Protein AF-A0A3M1X7G3-F1 (afdb_monomer)

Foldseek 3Di:
DDPVVVVVVVVVVVVQCCVFPVVDDPVCLPVVCCVLDCVNCVVVVVVVLVCQVPVNDPVSVVLSVQLVVLLVVLLCCFPVNPQVVVVAADCVVPPDPGDDRDDDDDGGPPPPSSVSSLCSNLCSVLVVCVVCNVVSNVD

Secondary structure (DSSP, 8-state):
--HHHHHHHHHHHHHHHIIIIIT--HHHHHHHHHHH-GGGTHHHHHHHHHHHHHH--HHHHHHHHHHHHHHHHHHHIIIIIIHHHH-PBPHHHH--S----S----SB-SS-HHHHHHHHHHHHHHHH-GGGHHHHHT-

Solvent-accessible surface area (backbone atoms only — not comparable to full-atom values): 7765 Å² total; per-residue (Å²): 133,59,68,67,58,56,49,52,54,49,51,52,51,52,52,47,47,44,53,50,56,73,65,52,46,78,66,55,69,51,49,51,57,56,73,69,37,55,88,80,40,52,67,59,55,50,51,52,50,53,46,39,58,72,73,36,53,76,67,48,37,51,51,50,53,50,35,54,50,40,25,52,50,32,35,46,45,24,58,70,49,41,15,73,70,64,66,37,67,28,63,83,78,79,57,78,97,72,71,79,85,80,76,84,72,72,68,56,42,38,58,51,40,70,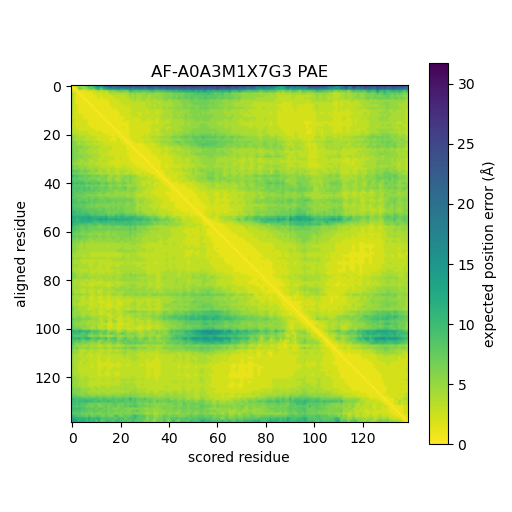59,40,25,32,47,35,38,12,54,45,46,17,68,76,38,64,95,48,22,69,66,26,64,72,76

Radius of gyration: 17.96 Å; Cα contacts (8 Å, |Δi|>4): 110; chains: 1; bounding box: 47×25×49 Å

Sequence (139 aa):
MNLLLALLLRLDRAGFFLVNVSLANPVFDVLMPWITNLNHWWFVLVAGWCYLFWRGDRQTRFFALTLLLSIGLANLLSSEVLKPLVHRFRPCKTLDGFRLLGHCGGRWGFPSSHAANAAAAGTVLARMFPRWRWAFALL

Structure (mmCIF, N/CA/C/O backbone):
data_AF-A0A3M1X7G3-F1
#
_entry.id   AF-A0A3M1X7G3-F1
#
loop_
_atom_site.group_PDB
_atom_site.id
_atom_site.type_symbol
_atom_site.label_atom_id
_atom_site.label_alt_id
_atom_site.label_comp_id
_atom_site.label_asym_id
_atom_site.label_entity_id
_atom_site.label_seq_id
_atom_site.pdbx_PDB_ins_code
_atom_site.Cartn_x
_atom_site.Cartn_y
_atom_site.Cartn_z
_atom_site.occupancy
_atom_site.B_iso_or_equiv
_atom_site.auth_seq_id
_atom_site.auth_comp_id
_atom_site.auth_asym_id
_atom_site.auth_atom_id
_atom_site.pdbx_PDB_model_num
ATOM 1 N N . MET A 1 1 ? 27.160 -3.024 -9.720 1.00 64.12 1 MET A N 1
ATOM 2 C CA . MET A 1 1 ? 25.767 -3.261 -9.272 1.00 64.12 1 MET A CA 1
ATOM 3 C C . MET A 1 1 ? 25.690 -4.672 -8.713 1.00 64.12 1 MET A C 1
ATOM 5 O O . MET A 1 1 ? 26.094 -5.589 -9.415 1.00 64.12 1 MET A O 1
ATOM 9 N N . ASN A 1 2 ? 25.259 -4.850 -7.461 1.00 92.00 2 ASN A N 1
ATOM 10 C CA . ASN A 1 2 ? 25.270 -6.165 -6.805 1.00 92.00 2 ASN A CA 1
ATOM 11 C C . ASN A 1 2 ? 24.293 -7.130 -7.497 1.00 92.00 2 ASN A C 1
ATOM 13 O O . ASN A 1 2 ? 23.181 -6.726 -7.841 1.00 92.00 2 ASN A O 1
ATOM 17 N N . LEU A 1 3 ? 24.687 -8.399 -7.662 1.00 94.88 3 LEU A N 1
ATOM 18 C CA . LEU A 1 3 ? 23.877 -9.438 -8.319 1.00 94.88 3 LEU A CA 1
ATOM 19 C C . LEU A 1 3 ? 22.466 -9.537 -7.712 1.00 94.88 3 LEU A C 1
ATOM 21 O O . LEU A 1 3 ? 21.480 -9.604 -8.442 1.00 94.88 3 LEU A O 1
ATOM 25 N N . LEU A 1 4 ? 22.371 -9.461 -6.381 1.00 95.25 4 LEU A N 1
ATOM 26 C CA . LEU A 1 4 ? 21.101 -9.467 -5.655 1.00 95.25 4 LEU A CA 1
ATOM 27 C C . LEU A 1 4 ? 20.174 -8.322 -6.091 1.00 95.25 4 LEU A C 1
ATOM 29 O O . LEU A 1 4 ? 18.997 -8.546 -6.350 1.00 95.25 4 LEU A O 1
ATOM 33 N N . LEU A 1 5 ? 20.700 -7.100 -6.211 1.00 92.62 5 LEU A N 1
ATOM 34 C CA . LEU A 1 5 ? 19.904 -5.938 -6.607 1.00 92.62 5 LEU A CA 1
ATOM 35 C C . LEU A 1 5 ? 19.392 -6.081 -8.046 1.00 92.62 5 LEU A C 1
ATOM 37 O O . LEU A 1 5 ? 18.231 -5.784 -8.321 1.00 92.62 5 LEU A O 1
ATOM 41 N N . ALA A 1 6 ? 20.234 -6.577 -8.955 1.00 94.19 6 ALA A N 1
ATOM 42 C CA . ALA A 1 6 ? 19.827 -6.851 -10.330 1.00 94.19 6 ALA A CA 1
ATOM 43 C C . ALA A 1 6 ? 18.710 -7.907 -10.394 1.00 94.19 6 ALA A C 1
ATOM 45 O O . ALA A 1 6 ? 17.741 -7.735 -11.136 1.00 94.19 6 ALA A O 1
ATOM 46 N N . LEU A 1 7 ? 18.812 -8.964 -9.581 1.00 96.50 7 LEU A N 1
ATOM 47 C CA . LEU A 1 7 ? 17.788 -10.001 -9.474 1.00 96.50 7 LEU A CA 1
ATOM 48 C C . LEU A 1 7 ? 16.463 -9.437 -8.942 1.00 96.50 7 LEU A C 1
ATOM 50 O O . LEU A 1 7 ? 15.425 -9.662 -9.560 1.00 96.50 7 LEU A O 1
ATOM 54 N N . LEU A 1 8 ? 16.493 -8.645 -7.866 1.00 94.56 8 LEU A N 1
ATOM 55 C CA . LEU A 1 8 ? 15.296 -8.010 -7.305 1.00 94.56 8 LEU A CA 1
ATOM 56 C C . LEU A 1 8 ? 14.607 -7.085 -8.313 1.00 94.56 8 LEU A C 1
ATOM 58 O O . LEU A 1 8 ? 13.392 -7.153 -8.477 1.00 94.56 8 LEU A O 1
ATOM 62 N N . LEU A 1 9 ? 15.369 -6.263 -9.040 1.00 93.38 9 LEU A N 1
ATOM 63 C CA . LEU A 1 9 ? 14.812 -5.384 -10.073 1.00 93.38 9 LEU A CA 1
ATOM 64 C C . LEU A 1 9 ? 14.215 -6.167 -11.247 1.00 93.38 9 LEU A C 1
ATOM 66 O O . LEU A 1 9 ? 13.219 -5.737 -11.827 1.00 93.38 9 LEU A O 1
ATOM 70 N N . ARG A 1 10 ? 14.807 -7.310 -11.609 1.00 95.50 10 ARG A N 1
ATOM 71 C CA . ARG A 1 10 ? 14.265 -8.180 -12.656 1.00 95.50 10 ARG A CA 1
ATOM 72 C C . ARG A 1 10 ? 12.960 -8.835 -12.211 1.00 95.50 10 ARG A C 1
ATOM 74 O O . ARG A 1 10 ? 12.017 -8.855 -12.996 1.00 95.50 10 ARG A O 1
ATOM 81 N N . LEU A 1 11 ? 12.897 -9.326 -10.973 1.00 96.56 11 LEU A N 1
ATOM 82 C CA . LEU A 1 11 ? 11.685 -9.912 -10.396 1.00 96.56 11 LEU A CA 1
ATOM 83 C C . LEU A 1 11 ? 10.564 -8.879 -10.261 1.00 96.56 11 LEU A C 1
ATOM 85 O O . LEU A 1 11 ? 9.436 -9.166 -10.643 1.00 96.56 11 LEU A O 1
ATOM 89 N N . ASP A 1 12 ? 10.877 -7.670 -9.795 1.00 94.50 12 ASP A N 1
ATOM 90 C CA . ASP A 1 12 ? 9.915 -6.569 -9.689 1.00 94.50 12 ASP A CA 1
ATOM 91 C C . ASP A 1 12 ? 9.309 -6.214 -11.059 1.00 94.50 12 ASP A C 1
ATOM 93 O O . ASP A 1 12 ? 8.086 -6.168 -11.196 1.00 94.50 12 ASP A O 1
ATOM 97 N N . ARG A 1 13 ? 10.134 -6.073 -12.109 1.00 94.81 13 ARG A N 1
ATOM 98 C CA . ARG A 1 13 ? 9.634 -5.823 -13.474 1.00 94.81 13 ARG A CA 1
ATOM 99 C C . ARG A 1 13 ? 8.828 -6.994 -14.025 1.00 94.81 13 ARG A C 1
ATOM 101 O O . ARG A 1 13 ? 7.782 -6.774 -14.627 1.00 94.81 13 ARG A O 1
ATOM 108 N N . ALA A 1 14 ? 9.303 -8.224 -13.836 1.00 96.19 14 ALA A N 1
ATOM 109 C CA . ALA A 1 14 ? 8.599 -9.415 -14.303 1.00 96.19 14 ALA A CA 1
ATOM 110 C C . ALA A 1 14 ? 7.222 -9.540 -13.636 1.00 96.19 14 ALA A C 1
ATOM 112 O O . ALA A 1 14 ? 6.228 -9.750 -14.325 1.00 96.19 14 ALA A O 1
ATOM 113 N N . GLY A 1 15 ? 7.150 -9.328 -12.318 1.00 96.62 15 GLY A N 1
ATOM 114 C CA . GLY A 1 15 ? 5.894 -9.296 -11.573 1.00 96.62 15 GLY A CA 1
ATOM 115 C C . GLY A 1 15 ? 4.972 -8.167 -12.033 1.00 96.62 15 GLY A C 1
ATOM 116 O O . GLY A 1 15 ? 3.778 -8.392 -12.219 1.00 96.62 15 GLY A O 1
ATOM 117 N N . PHE A 1 16 ? 5.520 -6.977 -12.296 1.00 95.38 16 PHE A N 1
ATOM 118 C CA . PHE A 1 16 ? 4.748 -5.856 -12.831 1.00 95.38 16 PHE A CA 1
ATOM 119 C C . PHE A 1 16 ? 4.086 -6.201 -14.171 1.00 95.38 16 PHE A C 1
ATOM 121 O O . PHE A 1 16 ? 2.874 -6.046 -14.291 1.00 95.38 16 PHE A O 1
ATOM 128 N N . PHE A 1 17 ? 4.834 -6.712 -15.154 1.00 96.38 17 PHE A N 1
ATOM 129 C CA . PHE A 1 17 ? 4.265 -7.082 -16.457 1.00 96.38 17 PHE A CA 1
ATOM 130 C C . PHE A 1 17 ? 3.324 -8.288 -16.376 1.00 96.38 17 PHE A C 1
ATOM 132 O O . PHE A 1 17 ? 2.311 -8.308 -17.073 1.00 96.38 17 PHE A O 1
ATOM 139 N N . LEU A 1 18 ? 3.598 -9.252 -15.492 1.00 96.81 18 LEU A N 1
ATOM 140 C CA . LEU A 1 18 ? 2.692 -10.372 -15.242 1.00 96.81 18 LEU A CA 1
ATOM 141 C C . LEU A 1 18 ? 1.310 -9.870 -14.801 1.00 96.81 18 LEU A C 1
ATOM 143 O O . LEU A 1 18 ? 0.301 -10.281 -15.362 1.00 96.81 18 LEU A O 1
ATOM 147 N N . VAL A 1 19 ? 1.256 -8.953 -13.833 1.00 95.00 19 VAL A N 1
ATOM 148 C CA . VAL A 1 19 ? -0.017 -8.419 -13.325 1.00 95.00 19 VAL A CA 1
ATOM 149 C C . VAL A 1 19 ? -0.651 -7.435 -14.309 1.00 95.00 19 VAL A C 1
ATOM 151 O O . VAL A 1 19 ? -1.850 -7.497 -14.563 1.00 95.00 19 VAL A O 1
ATOM 154 N N . ASN A 1 20 ? 0.142 -6.519 -14.864 1.00 95.19 20 ASN A N 1
ATOM 155 C CA . ASN A 1 20 ? -0.357 -5.390 -15.644 1.00 95.19 20 ASN A CA 1
ATOM 156 C C . ASN A 1 20 ? -0.701 -5.737 -17.101 1.00 95.19 20 ASN A C 1
ATOM 158 O O . ASN A 1 20 ? -1.541 -5.064 -17.695 1.00 95.19 20 ASN A O 1
ATOM 162 N N . VAL A 1 21 ? -0.064 -6.760 -17.676 1.00 94.50 21 VAL A N 1
ATOM 163 C CA . VAL A 1 21 ? -0.304 -7.188 -19.060 1.00 94.50 21 VAL A CA 1
ATOM 164 C C . VAL A 1 21 ? -0.920 -8.581 -19.091 1.00 94.50 21 VAL A C 1
ATOM 166 O O . VAL A 1 21 ? -2.019 -8.729 -19.615 1.00 94.50 21 VAL A O 1
ATOM 169 N N . SER A 1 22 ? -0.270 -9.587 -18.501 1.00 95.31 22 SER A N 1
ATOM 170 C CA . SER A 1 22 ? -0.708 -10.984 -18.658 1.00 95.31 22 SER A CA 1
ATOM 171 C C . SER A 1 22 ? -2.002 -11.319 -17.907 1.00 95.31 22 SER A C 1
ATOM 173 O O . SER A 1 22 ? -2.814 -12.084 -18.414 1.00 95.31 22 SER A O 1
ATOM 175 N N . LEU A 1 23 ? -2.204 -10.768 -16.706 1.00 95.56 23 LEU A N 1
ATOM 176 C CA . LEU A 1 23 ? -3.409 -10.989 -15.887 1.00 95.56 23 LEU A CA 1
ATOM 177 C C . LEU A 1 23 ? -4.488 -9.918 -16.092 1.00 95.56 23 LEU A C 1
ATOM 179 O O . LEU A 1 23 ? -5.549 -9.960 -15.459 1.00 95.56 23 LEU A O 1
ATOM 183 N N . ALA A 1 24 ? -4.220 -8.939 -16.951 1.00 94.12 24 ALA A N 1
ATOM 184 C CA . ALA A 1 24 ? -5.095 -7.802 -17.128 1.00 94.12 24 ALA A CA 1
ATOM 185 C C . ALA A 1 24 ? -6.351 -8.193 -17.914 1.00 94.12 24 ALA A C 1
ATOM 187 O O . ALA A 1 24 ? -6.290 -8.896 -18.920 1.00 94.12 24 ALA A O 1
ATOM 188 N N . ASN A 1 25 ? -7.507 -7.728 -17.449 1.00 94.69 25 ASN A N 1
ATOM 189 C CA . ASN A 1 25 ? -8.801 -8.056 -18.031 1.00 94.69 25 ASN A CA 1
ATOM 190 C C . ASN A 1 25 ? -9.807 -6.917 -17.785 1.00 94.69 25 ASN A C 1
ATOM 192 O O . ASN A 1 25 ? -9.633 -6.164 -16.822 1.00 94.69 25 ASN A O 1
ATOM 196 N N . PRO A 1 26 ? -10.882 -6.821 -18.592 1.00 94.19 26 PRO A N 1
ATOM 197 C CA . PRO A 1 26 ? -11.839 -5.716 -18.508 1.00 94.19 26 PRO A CA 1
ATOM 198 C C . PRO A 1 26 ? -12.507 -5.560 -17.136 1.00 94.19 26 PRO A C 1
ATOM 200 O O . PRO A 1 26 ? -12.851 -4.449 -16.741 1.00 94.19 26 PRO A O 1
ATOM 203 N N . VAL A 1 27 ? -12.677 -6.657 -16.389 1.00 95.31 27 VAL A N 1
ATOM 204 C CA . VAL A 1 27 ? -13.265 -6.613 -15.043 1.00 95.31 27 VAL A CA 1
ATOM 205 C C . VAL A 1 27 ? -12.322 -5.890 -14.083 1.00 95.31 27 VAL A C 1
ATOM 207 O O . VAL A 1 27 ? -12.742 -4.969 -13.387 1.00 95.31 27 VAL A O 1
ATOM 210 N N . PHE A 1 28 ? -11.038 -6.252 -14.066 1.00 93.69 28 PHE A N 1
ATOM 211 C CA . PHE A 1 28 ? -10.040 -5.589 -13.222 1.00 93.69 28 PHE A CA 1
ATOM 212 C C . PHE A 1 28 ? -9.730 -4.162 -13.668 1.00 93.69 28 PHE A C 1
ATOM 214 O O . PHE A 1 28 ? -9.442 -3.325 -12.812 1.00 93.69 28 PHE A O 1
ATOM 221 N N . ASP A 1 29 ? -9.868 -3.859 -14.959 1.00 92.44 29 ASP A N 1
ATOM 222 C CA . ASP A 1 29 ? -9.690 -2.503 -15.482 1.00 92.44 29 ASP A CA 1
ATOM 223 C C . ASP A 1 29 ? -10.714 -1.511 -14.912 1.00 92.44 29 ASP A C 1
ATOM 225 O O . ASP A 1 29 ? -10.414 -0.327 -14.773 1.00 92.44 29 ASP A O 1
ATOM 229 N N . VAL A 1 30 ? -11.904 -1.993 -14.538 1.00 92.75 30 VAL A N 1
ATOM 230 C CA . VAL A 1 30 ? -12.949 -1.192 -13.881 1.00 92.75 30 VAL A CA 1
ATOM 231 C C . VAL A 1 30 ? -12.858 -1.307 -12.359 1.00 92.75 30 VAL A C 1
ATOM 233 O O . VAL A 1 30 ? -12.894 -0.300 -11.648 1.00 92.75 30 VAL A O 1
ATOM 236 N N . LEU A 1 31 ? -12.711 -2.530 -11.846 1.00 93.50 31 LEU A N 1
ATOM 237 C CA . LEU A 1 31 ? -12.773 -2.815 -10.415 1.00 93.50 31 LEU A CA 1
ATOM 238 C C . LEU A 1 31 ? -11.596 -2.202 -9.644 1.00 93.50 31 LEU A C 1
ATOM 240 O O . LEU A 1 31 ? -11.806 -1.585 -8.601 1.00 93.50 31 LEU A O 1
ATOM 244 N N . MET A 1 3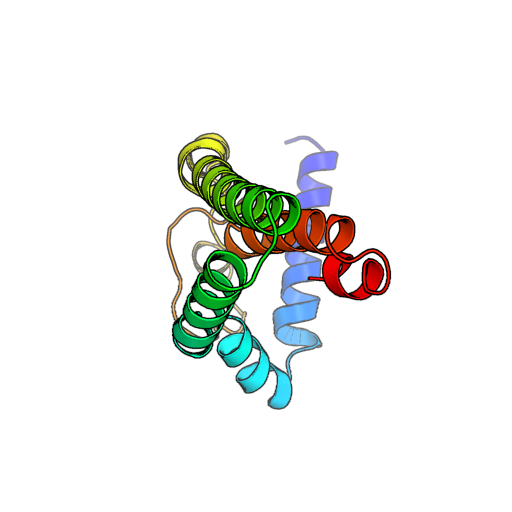2 ? -10.362 -2.336 -10.143 1.00 91.94 32 MET A N 1
ATOM 245 C CA . MET A 1 32 ? -9.169 -1.892 -9.407 1.00 91.94 32 MET A CA 1
ATOM 246 C C . MET A 1 32 ? -9.112 -0.364 -9.244 1.00 91.94 32 MET A C 1
ATOM 248 O O . MET A 1 32 ? -8.887 0.099 -8.117 1.00 91.94 32 MET A O 1
ATOM 252 N N . PRO A 1 33 ? -9.373 0.452 -10.291 1.00 91.81 33 PRO A N 1
ATOM 253 C CA . PRO A 1 33 ? -9.484 1.899 -10.120 1.00 91.81 33 PRO A CA 1
ATOM 254 C C . PRO A 1 33 ? -10.648 2.303 -9.212 1.00 91.81 33 PRO A C 1
ATOM 256 O O . PRO A 1 33 ? -10.502 3.239 -8.429 1.00 91.81 33 PRO A O 1
ATOM 259 N N . TRP A 1 34 ? -11.783 1.596 -9.274 1.00 91.62 34 TRP A N 1
ATOM 260 C CA . TRP A 1 34 ? -12.940 1.897 -8.431 1.00 91.62 34 TRP A CA 1
ATOM 261 C C . TRP A 1 34 ? -12.654 1.672 -6.940 1.00 91.62 34 TRP A C 1
ATOM 263 O O . TRP A 1 34 ? -12.930 2.566 -6.136 1.00 91.62 34 TRP A O 1
ATOM 273 N N . ILE A 1 35 ? -12.037 0.537 -6.582 1.00 89.50 35 ILE A N 1
ATOM 274 C CA . ILE A 1 35 ? -11.629 0.215 -5.203 1.00 89.50 35 ILE A CA 1
ATOM 275 C C . ILE A 1 35 ? -10.598 1.228 -4.692 1.00 89.50 35 ILE A C 1
ATOM 277 O O . ILE A 1 35 ? -10.698 1.700 -3.564 1.00 89.50 35 ILE A O 1
ATOM 281 N N . THR A 1 36 ? -9.618 1.590 -5.523 1.00 88.56 36 THR A N 1
ATOM 282 C CA . THR A 1 36 ? -8.505 2.460 -5.103 1.00 88.56 36 THR A CA 1
ATOM 283 C C . THR A 1 36 ? -8.918 3.930 -4.963 1.00 88.56 36 THR A C 1
ATOM 285 O O . THR A 1 36 ? -8.267 4.695 -4.249 1.00 88.56 36 THR A O 1
ATOM 288 N N . ASN A 1 37 ? -9.985 4.362 -5.640 1.00 88.69 37 ASN A N 1
ATOM 289 C CA . ASN A 1 37 ? -10.396 5.760 -5.642 1.00 88.69 37 ASN A CA 1
ATOM 290 C C . ASN A 1 37 ? -11.091 6.154 -4.328 1.00 88.69 37 ASN A C 1
ATOM 292 O O . ASN A 1 37 ? -12.269 5.871 -4.110 1.00 88.69 37 ASN A O 1
ATOM 296 N N . LEU A 1 38 ? -10.365 6.890 -3.482 1.00 85.50 38 LEU A N 1
ATOM 297 C CA . LEU A 1 38 ? -10.842 7.404 -2.194 1.00 85.50 38 LEU A CA 1
ATOM 298 C C . LEU A 1 38 ? -12.117 8.255 -2.297 1.00 85.50 38 LEU A C 1
ATOM 300 O O . LEU A 1 38 ? -12.877 8.303 -1.331 1.00 85.50 38 LEU A O 1
ATOM 304 N N . ASN A 1 39 ? -12.404 8.877 -3.446 1.00 87.94 39 ASN A N 1
ATOM 305 C CA . ASN A 1 39 ? -13.622 9.673 -3.622 1.00 87.94 39 ASN A CA 1
ATOM 306 C C . ASN A 1 39 ? -14.902 8.830 -3.487 1.00 87.94 39 ASN A C 1
ATOM 308 O O . ASN A 1 39 ? -15.944 9.366 -3.119 1.00 87.94 39 ASN A O 1
ATOM 312 N N . HIS A 1 4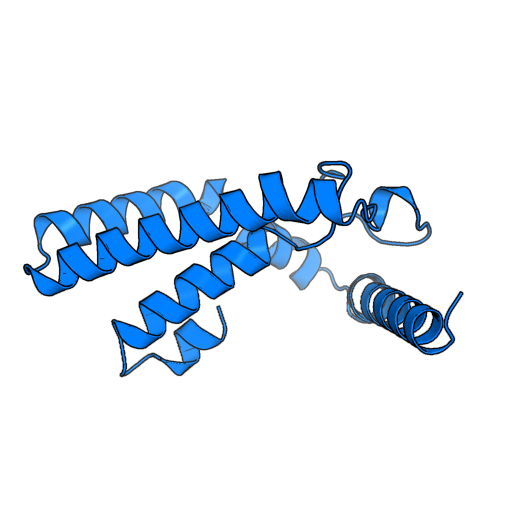0 ? -14.827 7.519 -3.730 1.00 88.75 40 HIS A N 1
ATOM 313 C CA . HIS A 1 40 ? -15.954 6.607 -3.523 1.00 88.75 40 HIS A CA 1
ATOM 314 C C . HIS A 1 40 ? -16.124 6.174 -2.062 1.00 88.75 40 HIS A C 1
ATOM 316 O O . HIS A 1 40 ? -17.179 5.663 -1.705 1.00 88.75 40 HIS A O 1
ATOM 322 N N . TRP A 1 41 ? -15.106 6.358 -1.218 1.00 87.50 41 TRP A N 1
ATOM 323 C CA . TRP A 1 41 ? -15.062 5.765 0.122 1.00 87.50 41 TRP A CA 1
ATOM 324 C C . TRP A 1 41 ? -14.989 6.789 1.249 1.00 87.50 41 TRP A C 1
ATOM 326 O O . TRP A 1 41 ? -15.342 6.455 2.377 1.00 87.50 41 TRP A O 1
ATOM 336 N N . TRP A 1 42 ? -14.560 8.029 0.980 1.00 89.69 42 TRP A N 1
ATOM 337 C CA . TRP A 1 42 ? -14.311 9.028 2.027 1.00 89.69 42 TRP A CA 1
ATOM 338 C C . TRP A 1 42 ? -15.523 9.232 2.942 1.00 89.69 42 TRP A C 1
ATOM 340 O O . TRP A 1 42 ? -15.358 9.295 4.156 1.00 89.69 42 TRP A O 1
ATOM 350 N N . PHE A 1 43 ? -16.739 9.266 2.389 1.00 91.19 43 PHE A N 1
ATOM 351 C CA . PHE A 1 43 ? -17.953 9.484 3.174 1.00 91.19 43 PHE A CA 1
ATOM 352 C C . PHE A 1 43 ? -18.253 8.295 4.094 1.00 91.19 43 PHE A C 1
ATOM 354 O O . PHE A 1 43 ? -18.606 8.504 5.252 1.00 91.19 43 PHE A O 1
ATOM 361 N N . VAL A 1 44 ? -18.048 7.056 3.626 1.00 90.00 44 VAL A N 1
ATOM 362 C CA . VAL A 1 44 ? -18.200 5.840 4.445 1.00 90.00 44 VAL A CA 1
ATOM 363 C C . VAL A 1 44 ? -17.150 5.811 5.551 1.00 90.00 44 VAL A C 1
ATOM 365 O O . VAL A 1 44 ? -17.475 5.525 6.702 1.00 90.00 44 VAL A O 1
ATOM 368 N N . LEU A 1 45 ? -15.900 6.144 5.218 1.00 89.62 45 LEU A N 1
ATOM 369 C CA . LEU A 1 45 ? -14.796 6.174 6.175 1.00 89.62 45 LEU A CA 1
ATOM 370 C C . LEU A 1 45 ? -15.034 7.223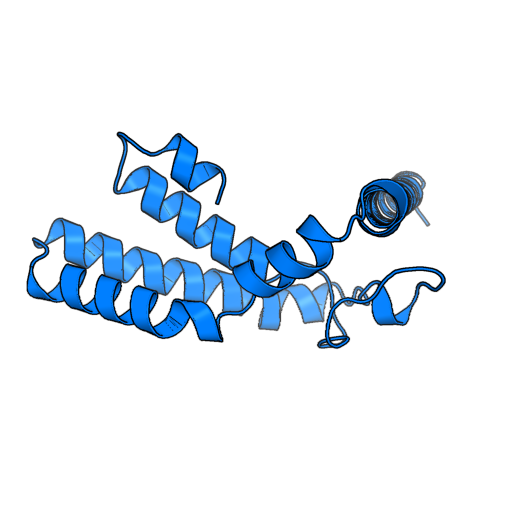 7.266 1.00 89.62 45 LEU A C 1
ATOM 372 O O . LEU A 1 45 ? -14.899 6.903 8.445 1.00 89.62 45 LEU A O 1
ATOM 376 N N . VAL A 1 46 ? -15.438 8.440 6.889 1.00 91.38 46 VAL A N 1
ATOM 377 C CA . VAL A 1 46 ? -15.754 9.529 7.827 1.00 91.38 46 VAL A CA 1
ATOM 378 C C . VAL A 1 46 ? -16.972 9.180 8.679 1.00 91.38 46 VAL A C 1
ATOM 380 O O . VAL A 1 46 ? -16.909 9.309 9.898 1.00 91.38 46 VAL A O 1
ATOM 383 N N . ALA A 1 47 ? -18.056 8.681 8.079 1.00 92.31 47 ALA A N 1
ATOM 384 C CA . ALA A 1 47 ? -19.254 8.288 8.819 1.00 92.31 47 ALA A CA 1
ATOM 385 C C . ALA A 1 47 ? -18.967 7.155 9.817 1.00 92.31 47 ALA A C 1
ATOM 387 O O . ALA A 1 47 ? -19.379 7.237 10.975 1.00 92.31 47 ALA A O 1
ATOM 388 N N . GLY A 1 48 ? -18.210 6.134 9.401 1.00 90.38 48 GLY A N 1
ATOM 389 C CA . GLY A 1 48 ? -17.757 5.055 10.277 1.00 90.38 48 GLY A CA 1
ATOM 390 C C . GLY A 1 48 ? -16.909 5.582 11.433 1.00 90.38 48 GLY A C 1
ATOM 391 O O . GLY A 1 48 ? -17.129 5.210 12.583 1.00 90.38 48 GLY A O 1
ATOM 392 N N . TRP A 1 49 ? -16.009 6.524 11.153 1.00 90.38 49 TRP A N 1
ATOM 393 C CA . TRP A 1 49 ? -15.226 7.212 12.175 1.00 90.38 49 TRP A CA 1
ATOM 394 C C . TRP A 1 49 ? -16.094 7.964 13.183 1.00 90.38 49 TRP A C 1
ATOM 396 O O . TRP A 1 49 ? -15.987 7.729 14.386 1.00 90.38 49 TRP A O 1
ATOM 406 N N . CYS A 1 50 ? -16.997 8.824 12.711 1.00 91.94 50 CYS A N 1
ATOM 407 C CA . CYS A 1 50 ? -17.914 9.571 13.570 1.00 91.94 50 CYS A CA 1
ATOM 408 C C . CYS A 1 50 ? -18.769 8.632 14.430 1.00 91.94 50 CYS A C 1
ATOM 410 O O . CYS A 1 50 ? -18.953 8.883 15.621 1.00 91.94 50 CYS A O 1
ATOM 412 N N . TYR A 1 51 ? -19.239 7.522 13.856 1.00 92.19 51 TYR A N 1
ATOM 413 C CA . TYR A 1 51 ? -19.998 6.507 14.580 1.00 92.19 51 TYR A CA 1
ATOM 414 C C . TYR A 1 51 ? -19.180 5.860 15.707 1.00 92.19 51 TYR A C 1
ATOM 416 O O . TYR A 1 51 ? -19.664 5.777 16.839 1.00 92.19 51 TYR A O 1
ATOM 424 N N . LEU A 1 52 ? -17.928 5.464 15.438 1.00 90.06 52 LEU A N 1
ATOM 425 C CA . LEU A 1 52 ? -17.031 4.895 16.452 1.00 90.06 52 LEU A CA 1
ATOM 426 C C . LEU A 1 52 ? -16.759 5.880 17.598 1.00 90.06 52 LEU A C 1
ATOM 428 O O . LEU A 1 52 ? -16.691 5.462 18.750 1.00 90.06 52 LEU A O 1
ATOM 432 N N . PHE A 1 53 ? -16.657 7.182 17.323 1.00 89.62 53 PHE A N 1
ATOM 433 C CA . PHE A 1 53 ? -16.489 8.183 18.383 1.00 89.62 53 PHE A CA 1
ATOM 434 C C . PHE A 1 53 ? -17.762 8.427 19.181 1.00 89.62 53 PHE A C 1
ATOM 436 O O . PHE A 1 53 ? -17.713 8.528 20.409 1.00 89.62 53 PHE A O 1
ATOM 443 N N . TRP A 1 54 ? -18.905 8.505 18.503 1.00 91.19 54 TRP A N 1
ATOM 444 C CA . TRP A 1 54 ? -20.169 8.822 19.152 1.00 91.19 54 TRP A CA 1
ATOM 445 C C . TRP A 1 54 ? -20.672 7.669 20.026 1.00 91.19 54 TRP A C 1
ATOM 447 O O . TRP A 1 54 ? -21.003 7.877 21.194 1.00 91.19 54 TRP A O 1
ATOM 457 N N . ARG A 1 55 ? -20.694 6.448 19.478 1.00 91.69 55 ARG A N 1
ATOM 458 C CA . ARG A 1 55 ? -21.262 5.256 20.128 1.00 91.69 55 ARG A CA 1
ATOM 459 C C . ARG A 1 55 ? -20.226 4.340 20.772 1.00 91.69 55 ARG A C 1
ATOM 461 O O . ARG A 1 55 ? -20.608 3.509 21.590 1.00 91.69 55 ARG A O 1
ATOM 468 N N . GLY A 1 56 ? -18.952 4.459 20.406 1.00 88.06 56 GLY A N 1
ATOM 469 C CA . GLY A 1 56 ? -17.900 3.605 20.946 1.00 88.06 56 GLY A CA 1
ATOM 470 C C . GLY A 1 56 ? -17.616 3.888 22.415 1.00 88.06 56 GLY A C 1
ATOM 471 O O . GLY A 1 56 ? -17.659 5.033 22.876 1.00 88.06 56 GLY A O 1
ATOM 472 N N . ASP A 1 57 ? -17.287 2.825 23.139 1.00 92.31 57 ASP A N 1
ATOM 473 C CA . ASP A 1 57 ? -16.770 2.888 24.497 1.00 92.31 57 ASP A CA 1
ATOM 474 C C . ASP A 1 57 ? -15.341 3.469 24.523 1.00 92.31 57 ASP A C 1
ATOM 476 O O . ASP A 1 57 ? -14.732 3.770 23.489 1.00 92.31 57 ASP A O 1
ATOM 480 N N . ARG A 1 58 ? -14.772 3.640 25.722 1.00 92.56 58 ARG A N 1
ATOM 481 C CA . ARG A 1 58 ? -13.427 4.216 25.887 1.00 92.56 58 ARG A CA 1
ATOM 482 C C . ARG A 1 58 ? -12.368 3.435 25.102 1.00 92.56 58 ARG A C 1
ATOM 484 O O . ARG A 1 58 ? -11.467 4.052 24.535 1.00 92.56 58 ARG A O 1
ATOM 491 N N . GLN A 1 59 ? -12.488 2.109 25.044 1.00 90.88 59 GLN A N 1
ATOM 492 C CA . GLN A 1 59 ? -11.556 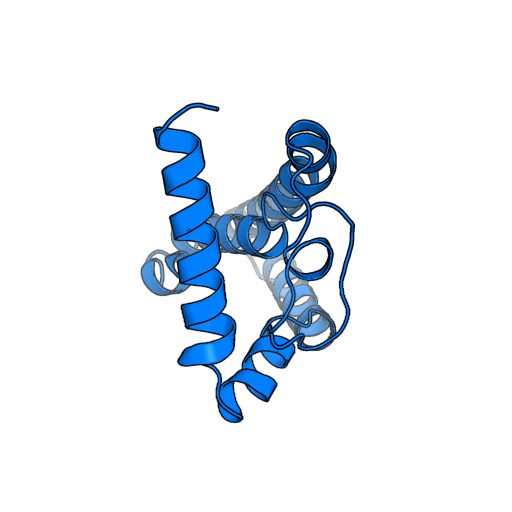1.263 24.310 1.00 90.88 59 GLN A CA 1
ATOM 493 C C . GLN A 1 59 ? -11.710 1.439 22.794 1.00 90.88 59 GLN A C 1
ATOM 495 O O . GLN A 1 59 ? -10.713 1.630 22.100 1.00 90.88 59 GLN A O 1
ATOM 500 N N . THR A 1 60 ? -12.942 1.457 22.278 1.00 90.75 60 THR A N 1
ATOM 501 C CA . THR A 1 60 ? -13.222 1.704 20.854 1.00 90.75 60 THR A CA 1
ATOM 502 C C . THR A 1 60 ? -12.690 3.058 20.391 1.00 90.75 60 THR A C 1
ATOM 504 O O . THR A 1 60 ? -12.052 3.142 19.343 1.00 90.75 60 THR A O 1
ATOM 507 N N . ARG A 1 61 ? -12.880 4.118 21.185 1.00 93.50 61 ARG A N 1
ATOM 508 C CA . ARG A 1 61 ? -12.354 5.459 20.871 1.00 93.50 61 ARG A CA 1
ATOM 509 C C . ARG A 1 61 ? -10.829 5.478 20.822 1.00 93.50 61 ARG A C 1
ATOM 511 O O . ARG A 1 61 ? -10.253 6.098 19.932 1.00 93.50 61 ARG A O 1
ATOM 518 N N . PHE A 1 62 ? -10.172 4.773 21.743 1.00 93.56 62 PHE A N 1
ATOM 519 C CA . PHE A 1 62 ? -8.717 4.629 21.734 1.00 93.56 62 PHE A CA 1
ATOM 520 C C . PHE A 1 62 ? -8.220 3.883 20.487 1.00 93.56 62 PHE A C 1
ATOM 522 O O . PHE A 1 62 ? -7.253 4.314 19.858 1.00 93.56 62 PHE A O 1
ATOM 529 N N . PHE A 1 63 ? -8.898 2.804 20.082 1.00 91.69 63 PHE A N 1
ATOM 530 C CA . PHE A 1 63 ? -8.564 2.096 18.844 1.00 91.69 63 PHE A CA 1
ATOM 531 C C . PHE A 1 63 ? -8.776 2.955 17.606 1.00 91.69 63 PHE A C 1
ATOM 533 O O . PHE A 1 63 ? -7.929 2.943 16.717 1.00 91.69 63 PHE A O 1
ATOM 540 N N . ALA A 1 64 ? -9.859 3.732 17.563 1.00 92.56 64 ALA A N 1
ATOM 541 C CA . ALA A 1 64 ? -10.087 4.667 16.478 1.00 92.56 64 ALA A CA 1
ATOM 542 C C . ALA A 1 64 ? -8.944 5.697 16.422 1.00 92.56 64 ALA A C 1
ATOM 544 O O . ALA A 1 64 ? -8.267 5.782 15.408 1.00 92.56 64 ALA A O 1
ATOM 545 N N . LEU A 1 65 ? -8.592 6.371 17.524 1.00 94.50 65 LEU A N 1
ATOM 546 C CA . LEU A 1 65 ? -7.417 7.262 17.553 1.00 94.50 65 LEU A CA 1
ATOM 547 C C . LEU A 1 65 ? -6.134 6.574 17.064 1.00 94.50 65 LEU A C 1
ATOM 549 O O . LEU A 1 65 ? -5.413 7.135 16.240 1.00 94.50 65 LEU A O 1
ATOM 553 N N . THR A 1 66 ? -5.885 5.346 17.519 1.00 94.94 66 THR A N 1
ATOM 554 C CA . THR A 1 66 ? -4.735 4.545 17.079 1.00 94.94 66 THR A CA 1
ATOM 555 C C . THR A 1 66 ? -4.757 4.323 15.566 1.00 94.94 66 THR A C 1
ATOM 557 O O . THR A 1 66 ? -3.740 4.521 14.916 1.00 94.94 66 THR A O 1
ATOM 560 N N . LEU A 1 67 ? -5.913 3.989 14.986 1.00 94.69 67 LEU A N 1
ATOM 561 C CA . LEU A 1 67 ? -6.083 3.785 13.547 1.00 94.69 67 LEU A CA 1
ATOM 562 C C . LEU A 1 67 ? -5.710 5.039 12.743 1.00 94.69 67 LEU A C 1
ATOM 564 O O . LEU A 1 67 ? -4.946 4.941 11.784 1.00 94.69 67 LEU A O 1
ATOM 568 N N . LEU A 1 68 ? -6.202 6.217 13.144 1.00 94.81 68 LEU A N 1
ATOM 569 C CA . LEU A 1 68 ? -5.878 7.480 12.464 1.00 94.81 68 LEU A CA 1
ATOM 570 C C . LEU A 1 68 ? -4.392 7.797 12.554 1.00 94.81 68 LEU A C 1
ATOM 572 O O . LEU A 1 68 ? -3.780 8.151 11.548 1.00 94.81 68 LEU A O 1
ATOM 576 N N . LEU A 1 69 ? -3.814 7.651 13.747 1.00 96.75 69 LEU A N 1
ATOM 577 C CA . LEU A 1 69 ? -2.396 7.904 13.968 1.00 96.75 69 LEU A CA 1
ATOM 578 C C . LEU A 1 69 ? -1.530 6.934 13.164 1.00 96.75 69 LEU A C 1
ATOM 580 O O . LEU A 1 69 ? -0.586 7.373 12.517 1.00 96.75 69 LEU A O 1
ATOM 584 N N . SER A 1 70 ? -1.863 5.643 13.138 1.00 96.44 70 SER A N 1
ATOM 585 C CA . SER A 1 70 ? -1.127 4.639 12.368 1.00 96.44 70 SER A CA 1
ATOM 586 C C . SER A 1 70 ? -1.173 4.917 10.866 1.00 96.44 70 SER A C 1
ATOM 588 O O . SER A 1 70 ? -0.128 4.874 10.219 1.00 96.44 70 SER A O 1
ATOM 590 N N . ILE A 1 71 ? -2.342 5.255 10.309 1.00 95.81 71 ILE A N 1
ATOM 591 C CA . ILE A 1 71 ? -2.472 5.610 8.886 1.00 95.81 71 ILE A CA 1
ATOM 592 C C . ILE A 1 71 ? -1.713 6.908 8.583 1.00 95.81 71 ILE A C 1
ATOM 594 O O . ILE A 1 71 ? -0.965 6.971 7.609 1.00 95.81 71 ILE A O 1
ATOM 598 N N . GLY A 1 72 ? -1.867 7.936 9.422 1.00 96.19 72 GLY A N 1
ATOM 599 C CA . GLY A 1 72 ? -1.171 9.213 9.262 1.00 96.19 72 GLY A CA 1
ATOM 600 C C . GLY A 1 72 ? 0.349 9.053 9.307 1.00 96.19 72 GLY A C 1
ATOM 601 O O . GLY A 1 72 ? 1.055 9.584 8.450 1.00 96.19 72 GLY A O 1
ATOM 602 N N . LEU A 1 73 ? 0.850 8.255 10.253 1.00 97.44 73 LEU A N 1
ATOM 603 C CA . LEU A 1 73 ? 2.272 7.967 10.400 1.00 97.44 73 LEU A CA 1
ATOM 604 C C . LEU A 1 73 ? 2.800 7.131 9.227 1.00 97.44 73 LEU A C 1
ATOM 606 O O . LEU A 1 73 ? 3.858 7.447 8.689 1.00 97.44 73 LEU A O 1
ATOM 610 N N . ALA A 1 74 ? 2.057 6.118 8.771 1.00 97.06 74 ALA A N 1
ATOM 611 C CA . ALA A 1 74 ? 2.417 5.338 7.587 1.00 97.06 74 ALA A CA 1
ATOM 612 C C . ALA A 1 74 ? 2.486 6.215 6.327 1.00 97.06 74 ALA A C 1
ATOM 614 O O . ALA A 1 74 ? 3.422 6.090 5.529 1.00 97.06 74 ALA A O 1
ATOM 615 N N . ASN A 1 75 ? 1.550 7.152 6.165 1.00 95.75 75 ASN A N 1
ATOM 616 C CA . AS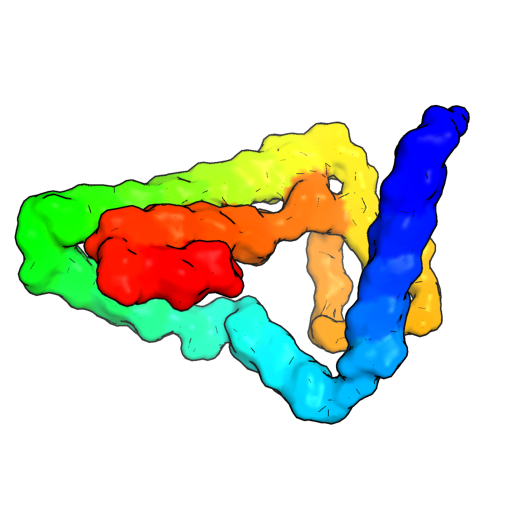N A 1 75 ? 1.563 8.085 5.047 1.00 95.75 75 ASN A CA 1
ATOM 617 C C . ASN A 1 75 ? 2.756 9.045 5.120 1.00 95.75 75 ASN A C 1
ATOM 619 O O . ASN A 1 75 ? 3.450 9.219 4.120 1.00 95.75 75 ASN A O 1
ATOM 623 N N . LEU A 1 76 ? 3.015 9.627 6.293 1.00 96.38 76 LEU A N 1
ATOM 624 C CA . LEU A 1 76 ? 4.136 10.539 6.518 1.00 96.38 76 LEU A CA 1
ATOM 625 C C . LEU A 1 76 ? 5.474 9.841 6.248 1.00 96.38 76 LEU A C 1
ATOM 627 O O . LEU A 1 76 ? 6.275 10.313 5.444 1.00 96.38 76 LEU A O 1
ATOM 631 N N . LEU A 1 77 ? 5.691 8.677 6.863 1.00 96.69 77 LEU A N 1
ATOM 632 C CA . LEU A 1 77 ? 6.919 7.906 6.688 1.00 96.69 77 LEU A CA 1
ATOM 633 C C . LEU A 1 77 ? 7.091 7.452 5.237 1.00 96.69 77 LEU A C 1
ATOM 635 O O . LEU A 1 77 ? 8.181 7.563 4.684 1.00 96.69 77 LEU A O 1
ATOM 639 N N . SER A 1 78 ? 6.033 6.969 4.583 1.00 95.62 78 SER A N 1
ATOM 640 C CA . SER A 1 78 ? 6.136 6.511 3.194 1.00 95.62 78 SER A CA 1
ATOM 641 C C . SER A 1 78 ? 6.353 7.656 2.202 1.00 95.62 78 SER A C 1
ATOM 643 O O . SER A 1 78 ? 7.167 7.512 1.292 1.00 95.62 78 SER A O 1
ATOM 645 N N . SER A 1 79 ? 5.634 8.773 2.337 1.00 92.88 79 SER A N 1
ATOM 646 C CA . SER A 1 79 ? 5.648 9.859 1.351 1.00 92.88 79 SER A CA 1
ATOM 647 C C . SER A 1 79 ? 6.765 10.864 1.561 1.00 92.88 79 SER A C 1
ATOM 649 O O . SER A 1 79 ? 7.421 11.216 0.584 1.00 92.88 79 SER A O 1
ATOM 651 N N . GLU A 1 80 ? 6.991 11.285 2.802 1.00 93.12 80 GLU A N 1
ATOM 652 C CA . GLU A 1 80 ? 7.891 12.400 3.108 1.00 93.12 80 GLU A CA 1
ATOM 653 C C . GLU A 1 80 ? 9.283 11.929 3.527 1.00 93.12 80 GLU A C 1
ATOM 655 O O . GLU A 1 80 ? 10.259 12.640 3.319 1.00 93.12 80 GLU A O 1
ATOM 660 N N . VAL A 1 81 ? 9.401 10.718 4.080 1.00 95.12 81 VAL A N 1
ATOM 661 C CA . VAL A 1 81 ? 10.691 10.195 4.555 1.00 95.12 81 VAL A CA 1
ATOM 662 C C . VAL A 1 81 ? 11.275 9.198 3.560 1.00 95.12 81 VAL A C 1
ATOM 664 O O . VAL A 1 81 ? 12.322 9.435 2.968 1.00 95.12 81 VAL A O 1
ATOM 667 N N . LEU A 1 82 ? 10.600 8.075 3.318 1.00 95.50 82 LEU A N 1
ATOM 668 C CA . LEU A 1 82 ? 11.185 6.961 2.570 1.00 95.50 82 LEU A CA 1
ATOM 669 C C . LEU A 1 82 ? 11.294 7.232 1.067 1.00 95.50 82 LEU A C 1
ATOM 671 O O . LEU A 1 82 ? 12.308 6.892 0.460 1.00 95.50 82 LEU A O 1
ATOM 675 N N . LYS A 1 83 ? 10.289 7.862 0.449 1.00 94.56 83 LYS A N 1
ATOM 676 C CA . LYS A 1 83 ? 10.332 8.178 -0.989 1.00 94.56 83 LYS A CA 1
ATOM 677 C C . LYS A 1 83 ? 11.509 9.097 -1.362 1.00 94.56 83 LYS A C 1
ATOM 679 O O . LYS A 1 83 ? 12.215 8.742 -2.310 1.00 94.56 83 LYS A O 1
ATOM 684 N N . PRO A 1 84 ? 11.764 10.217 -0.653 1.00 92.81 84 PRO A N 1
ATOM 685 C CA . PRO A 1 84 ? 12.947 11.051 -0.885 1.00 92.81 84 PRO A CA 1
ATOM 686 C C . PRO A 1 84 ? 14.279 10.384 -0.516 1.00 92.81 84 PRO A C 1
ATOM 688 O O . PRO A 1 84 ? 15.327 10.781 -1.003 1.00 92.81 84 PRO A O 1
ATOM 691 N N . LEU A 1 85 ? 14.282 9.358 0.335 1.00 94.56 85 LEU A N 1
ATOM 692 C CA . LEU A 1 85 ? 15.522 8.638 0.644 1.00 94.56 85 LEU A CA 1
ATOM 693 C C . LEU A 1 85 ? 15.874 7.604 -0.429 1.00 94.56 85 LEU A C 1
ATOM 695 O O . LEU A 1 85 ? 17.041 7.433 -0.769 1.00 94.56 85 LEU A O 1
ATOM 699 N N . VAL A 1 86 ? 14.872 6.905 -0.970 1.00 94.06 86 VAL A N 1
ATOM 700 C CA . VAL A 1 86 ? 15.097 5.804 -1.920 1.00 94.06 86 VAL A CA 1
ATOM 701 C C . VAL A 1 86 ? 15.166 6.291 -3.367 1.00 94.06 86 VAL A C 1
ATOM 703 O O . VAL A 1 86 ? 15.870 5.692 -4.176 1.00 94.06 86 VAL A O 1
ATOM 706 N N . HIS A 1 87 ? 14.429 7.351 -3.723 1.00 92.88 87 HIS A N 1
ATOM 707 C CA . HIS A 1 87 ? 14.448 7.945 -5.067 1.00 92.88 87 HIS A CA 1
ATOM 708 C C . HIS A 1 87 ? 14.218 6.942 -6.216 1.00 92.88 87 HIS A C 1
ATOM 710 O O . HIS A 1 87 ? 14.776 7.049 -7.309 1.00 92.88 87 HIS A O 1
ATOM 716 N N . ARG A 1 88 ? 13.338 5.956 -6.001 1.00 93.00 88 ARG A N 1
ATOM 717 C CA . ARG A 1 88 ? 12.939 5.014 -7.054 1.00 93.00 88 ARG A CA 1
ATOM 718 C C . ARG A 1 88 ? 11.797 5.594 -7.885 1.00 93.00 88 ARG A C 1
ATOM 720 O O . ARG A 1 88 ? 10.709 5.836 -7.355 1.00 93.00 88 ARG A O 1
ATOM 727 N N . PHE A 1 89 ? 12.004 5.747 -9.190 1.00 93.69 89 PHE A N 1
ATOM 728 C CA . PHE A 1 89 ? 10.948 6.155 -10.118 1.00 93.69 89 PHE A CA 1
ATOM 729 C C . PHE A 1 89 ? 9.818 5.119 -10.233 1.00 93.69 89 PHE A C 1
ATOM 731 O O . PHE A 1 89 ? 10.026 3.912 -10.082 1.00 93.69 89 PHE A O 1
ATOM 738 N N . ARG A 1 90 ? 8.603 5.607 -10.508 1.00 93.00 90 ARG A N 1
ATOM 739 C CA . ARG A 1 90 ? 7.443 4.759 -10.824 1.00 93.00 90 ARG A CA 1
ATOM 740 C C . ARG A 1 90 ? 7.602 4.077 -12.189 1.00 93.00 90 ARG A C 1
ATOM 742 O O . ARG A 1 90 ? 8.170 4.698 -13.085 1.00 93.00 90 ARG A O 1
ATOM 749 N N . PRO A 1 91 ? 6.994 2.891 -12.394 1.00 91.81 91 PRO A N 1
ATOM 750 C CA . PRO A 1 91 ? 6.947 2.221 -13.696 1.00 91.81 91 PRO A CA 1
ATOM 751 C C . PRO A 1 91 ? 6.556 3.152 -14.851 1.00 91.81 91 PRO A C 1
ATOM 753 O O . PRO A 1 91 ? 7.251 3.191 -15.857 1.00 91.81 91 PRO A O 1
ATOM 756 N N . CYS A 1 92 ? 5.545 4.010 -14.655 1.00 92.50 92 CYS A N 1
ATOM 757 C CA . CYS A 1 92 ? 5.062 4.953 -15.673 1.00 92.50 92 CYS A CA 1
ATOM 758 C C . CYS A 1 92 ? 6.038 6.065 -16.087 1.00 92.50 92 CYS A C 1
ATOM 760 O O . CYS A 1 92 ? 5.699 6.876 -16.943 1.00 92.50 92 CYS A O 1
ATOM 762 N N . LYS A 1 93 ? 7.215 6.154 -15.459 1.00 92.12 93 LYS A N 1
ATOM 763 C CA . LYS A 1 93 ? 8.272 7.109 -15.816 1.00 92.12 93 LYS A CA 1
ATOM 764 C C . LYS A 1 93 ? 9.474 6.455 -16.497 1.00 92.12 93 LYS A C 1
ATOM 766 O O . LYS A 1 93 ? 10.314 7.182 -17.009 1.00 92.12 93 LYS A O 1
ATOM 771 N N . THR A 1 94 ? 9.598 5.129 -16.445 1.00 92.25 94 THR A N 1
ATOM 772 C CA . THR A 1 94 ? 10.832 4.428 -16.846 1.00 92.25 94 THR A CA 1
ATOM 773 C C . THR A 1 94 ? 10.604 3.176 -17.681 1.00 92.25 94 THR A C 1
ATOM 775 O O . THR A 1 94 ? 11.573 2.613 -18.176 1.00 92.25 94 THR A O 1
ATOM 778 N N . LEU A 1 95 ? 9.371 2.675 -17.751 1.00 91.75 95 LEU A N 1
ATOM 779 C CA . LEU A 1 95 ? 9.011 1.474 -18.494 1.00 91.75 95 LEU A CA 1
ATOM 780 C C . LEU A 1 95 ? 7.977 1.831 -19.557 1.00 91.75 95 LEU A C 1
ATOM 782 O O . LEU A 1 95 ? 7.087 2.635 -19.295 1.00 91.75 95 LEU A O 1
ATOM 786 N N . ASP A 1 96 ? 8.068 1.163 -20.699 1.00 92.00 96 ASP A N 1
ATOM 787 C CA . ASP A 1 96 ? 7.110 1.247 -21.799 1.00 92.00 96 ASP A CA 1
ATOM 788 C C . ASP A 1 96 ? 6.351 -0.079 -21.954 1.00 92.00 96 ASP A C 1
ATOM 790 O O . ASP A 1 96 ? 6.665 -1.072 -21.294 1.00 92.00 96 ASP A O 1
ATOM 794 N N . GLY A 1 97 ? 5.338 -0.108 -22.826 1.00 90.31 97 GLY A N 1
ATOM 795 C CA . GLY A 1 97 ? 4.615 -1.341 -23.170 1.00 90.31 97 GLY A CA 1
ATOM 796 C C . GLY A 1 97 ? 3.693 -1.873 -22.068 1.00 90.31 97 GLY A C 1
ATOM 797 O O . GLY A 1 97 ? 3.381 -3.061 -22.047 1.00 90.31 97 GLY A O 1
ATOM 798 N N . PHE A 1 98 ? 3.267 -1.012 -21.143 1.00 92.31 98 PHE A N 1
ATOM 799 C CA . PHE A 1 98 ? 2.364 -1.357 -20.048 1.00 92.31 98 PHE A CA 1
ATOM 800 C C . PHE A 1 98 ? 1.037 -0.589 -20.164 1.00 92.31 98 PHE A C 1
ATOM 802 O O . PHE A 1 98 ? 0.934 0.434 -20.842 1.00 92.31 98 PHE A O 1
ATOM 809 N N . ARG A 1 99 ? 0.005 -1.083 -19.485 1.00 91.75 99 ARG A N 1
ATOM 810 C CA . ARG A 1 99 ? -1.344 -0.518 -19.453 1.00 91.75 99 ARG A CA 1
ATOM 811 C C . ARG A 1 99 ? -1.476 0.441 -18.270 1.00 91.75 99 ARG A C 1
ATOM 813 O O . ARG A 1 99 ? -1.487 0.014 -17.115 1.00 91.75 99 ARG A O 1
ATOM 820 N N . LEU A 1 100 ? -1.580 1.742 -18.538 1.00 91.56 100 LEU A N 1
ATOM 821 C CA . LEU A 1 100 ? -1.824 2.747 -17.501 1.00 91.56 100 LEU A CA 1
ATOM 822 C C . LEU A 1 100 ? -3.331 2.970 -17.323 1.00 91.56 100 LEU A C 1
ATOM 824 O O . LEU A 1 100 ? -3.990 3.504 -18.210 1.00 91.56 100 LEU A O 1
ATOM 828 N N . LEU A 1 101 ? -3.862 2.593 -16.160 1.00 88.81 101 LEU A N 1
ATOM 829 C CA . LEU A 1 101 ? -5.239 2.893 -15.765 1.00 88.81 101 LEU A CA 1
ATOM 830 C C . LEU A 1 101 ? -5.240 4.173 -14.915 1.00 88.81 101 LEU A C 1
ATOM 832 O O . LEU A 1 101 ? -4.727 4.180 -13.796 1.00 88.81 101 LEU A O 1
ATOM 836 N N . GLY A 1 102 ? -5.781 5.267 -15.456 1.00 84.31 102 GLY A N 1
ATOM 837 C CA . GLY A 1 102 ? -5.791 6.582 -14.807 1.00 84.31 102 GLY A CA 1
ATOM 838 C C . GLY A 1 102 ? -4.569 7.438 -15.152 1.00 84.31 102 GLY A C 1
ATOM 839 O O . GLY A 1 102 ? -4.095 7.432 -16.286 1.00 84.31 102 GLY A O 1
ATOM 840 N N . HIS A 1 103 ? -4.066 8.211 -14.187 1.00 85.50 103 HIS A N 1
ATOM 841 C CA . HIS A 1 103 ? -2.947 9.130 -14.407 1.00 85.50 103 HIS A CA 1
ATOM 842 C C . HIS A 1 103 ? -1.639 8.614 -13.791 1.00 85.50 103 HIS A C 1
ATOM 844 O O . HIS A 1 103 ? -1.613 7.960 -12.747 1.00 85.50 103 HIS A O 1
ATOM 850 N N . CYS A 1 104 ? -0.509 8.968 -14.404 1.00 86.25 104 CYS A N 1
ATOM 851 C CA . CYS A 1 104 ? 0.797 8.745 -13.791 1.00 86.25 104 CYS A CA 1
ATOM 852 C C . CYS A 1 104 ? 0.954 9.749 -12.637 1.00 86.25 104 CYS A C 1
ATOM 854 O O . CYS A 1 104 ? 0.998 10.957 -12.858 1.00 86.25 104 CYS A O 1
ATOM 856 N N . GLY A 1 105 ? 0.947 9.254 -11.396 1.00 83.62 105 GLY A N 1
ATOM 857 C CA . GLY A 1 105 ? 1.087 10.084 -10.194 1.00 83.62 105 GLY A CA 1
ATOM 858 C C . GLY A 1 105 ? 2.488 10.696 -10.019 1.00 83.62 105 GLY A C 1
ATOM 859 O O . GLY A 1 105 ? 3.236 10.884 -10.976 1.00 83.62 105 GLY A O 1
ATOM 860 N N . GLY A 1 106 ? 2.857 11.004 -8.770 1.00 85.88 106 GLY A N 1
ATOM 861 C CA . GLY A 1 106 ? 4.146 11.630 -8.436 1.00 85.88 106 GLY A CA 1
ATOM 862 C C . GLY A 1 106 ? 5.391 10.846 -8.890 1.00 85.88 106 GLY A C 1
ATOM 863 O O . GLY A 1 106 ? 5.311 9.699 -9.322 1.00 85.88 106 GLY A O 1
ATOM 864 N N . ARG A 1 107 ? 6.576 11.458 -8.762 1.00 87.12 107 ARG A N 1
ATOM 865 C CA . ARG A 1 107 ? 7.844 10.899 -9.279 1.00 87.12 107 ARG A CA 1
ATOM 866 C C . ARG A 1 107 ? 8.246 9.574 -8.625 1.00 87.12 107 ARG A C 1
ATOM 868 O O . ARG A 1 107 ? 8.607 8.627 -9.322 1.00 87.12 107 ARG A O 1
ATOM 875 N N . TRP A 1 108 ? 8.162 9.512 -7.298 1.00 93.00 108 TRP A N 1
ATOM 876 C CA . TRP A 1 108 ? 8.660 8.386 -6.513 1.00 93.00 108 TRP A CA 1
ATOM 877 C C . TRP A 1 108 ? 7.595 7.305 -6.317 1.00 93.00 108 TRP A C 1
ATOM 879 O O . TRP A 1 108 ? 6.422 7.595 -6.043 1.00 93.00 108 TRP A O 1
ATOM 889 N N . GLY A 1 109 ? 8.009 6.052 -6.507 1.00 89.31 109 GLY A N 1
ATOM 890 C CA . GLY A 1 109 ? 7.151 4.869 -6.460 1.00 89.31 109 GLY A CA 1
ATOM 891 C C . GLY A 1 109 ? 7.361 3.960 -5.256 1.00 89.31 109 GLY A C 1
ATOM 892 O O . GLY A 1 109 ? 6.501 3.121 -5.007 1.00 89.31 109 GLY A O 1
ATOM 893 N N . PHE A 1 110 ? 8.464 4.111 -4.516 1.00 92.75 110 PHE A N 1
ATOM 894 C CA . PHE A 1 110 ? 8.786 3.228 -3.397 1.00 92.75 110 PHE A CA 1
ATOM 895 C C . PHE A 1 110 ? 8.938 3.983 -2.069 1.00 92.75 110 PHE A C 1
ATOM 897 O O . PHE A 1 110 ? 9.685 4.960 -2.037 1.00 92.75 110 PHE A O 1
ATOM 904 N N . PR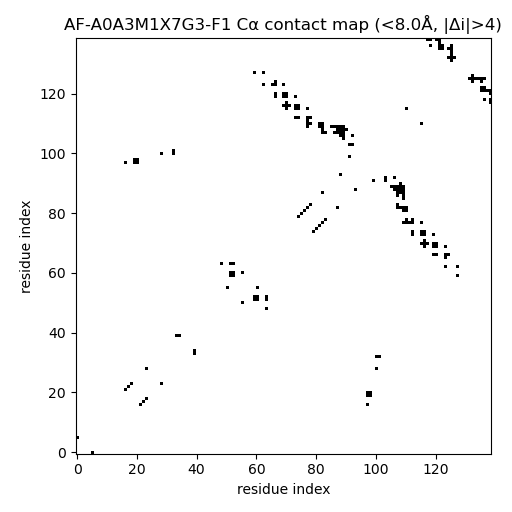O A 1 111 ? 8.308 3.497 -0.983 1.00 94.44 111 PRO A N 1
ATOM 905 C CA . PRO A 1 111 ? 7.251 2.479 -0.976 1.00 94.44 111 PRO A CA 1
ATOM 906 C C . PRO A 1 111 ? 5.920 3.036 -1.524 1.00 94.44 111 PRO A C 1
ATOM 908 O O . PRO A 1 111 ? 5.751 4.245 -1.715 1.00 94.44 111 PRO A O 1
ATOM 911 N N . SER A 1 112 ? 4.950 2.152 -1.775 1.00 93.94 112 SER A N 1
ATOM 912 C CA . SER A 1 112 ? 3.580 2.564 -2.107 1.00 93.94 112 SER A CA 1
ATOM 913 C C . SER A 1 112 ? 2.865 3.071 -0.854 1.00 93.94 112 SER A C 1
ATOM 915 O O . SER A 1 112 ? 2.655 2.310 0.087 1.00 93.94 112 SER A O 1
ATOM 917 N N . SER A 1 113 ? 2.445 4.339 -0.846 1.00 93.56 113 SER A N 1
ATOM 918 C CA . SER A 1 113 ? 1.704 4.902 0.297 1.00 93.56 113 SER A CA 1
ATOM 919 C C . SER A 1 113 ? 0.311 4.316 0.454 1.00 93.56 113 SER A C 1
ATOM 921 O O . SER A 1 113 ? -0.131 4.139 1.578 1.00 93.56 113 SER A O 1
ATOM 923 N N . HIS A 1 114 ? -0.367 3.959 -0.642 1.00 91.56 114 HIS A N 1
ATOM 924 C CA . HIS A 1 114 ? -1.670 3.295 -0.543 1.00 91.56 114 HIS A CA 1
ATOM 925 C C . HIS A 1 114 ? -1.524 1.934 0.146 1.00 91.56 114 HIS A C 1
ATOM 927 O O . HIS A 1 114 ? -2.268 1.651 1.077 1.00 91.56 114 HIS A O 1
ATOM 933 N N . ALA A 1 115 ? -0.510 1.146 -0.234 1.00 93.81 115 ALA A N 1
ATOM 934 C CA . ALA A 1 115 ? -0.236 -0.141 0.406 1.00 93.81 115 ALA A CA 1
ATOM 935 C C . ALA A 1 115 ? 0.208 0.021 1.871 1.00 93.81 115 ALA A C 1
ATOM 937 O O . ALA A 1 115 ? -0.234 -0.732 2.731 1.00 93.81 115 ALA A O 1
ATOM 938 N N . ALA A 1 116 ? 1.041 1.023 2.178 1.00 95.88 116 ALA A N 1
ATOM 939 C CA . ALA A 1 116 ? 1.461 1.306 3.551 1.00 95.88 116 ALA A CA 1
ATOM 940 C C . ALA A 1 116 ? 0.274 1.704 4.447 1.00 95.88 116 ALA A C 1
ATOM 942 O O . ALA A 1 116 ? 0.156 1.215 5.568 1.00 95.88 116 ALA A O 1
ATOM 943 N N . ASN A 1 117 ? -0.622 2.556 3.942 1.00 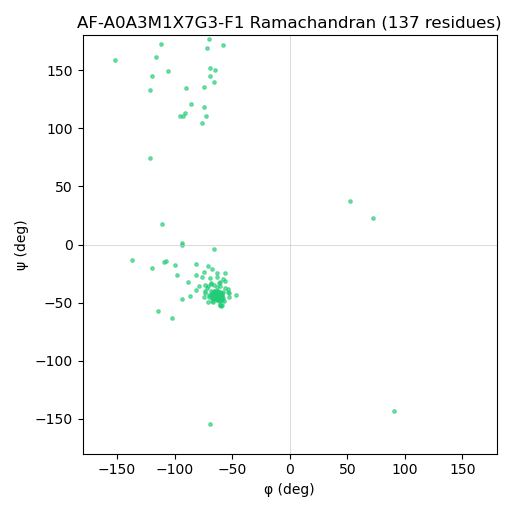95.00 117 ASN A N 1
ATOM 944 C CA . ASN A 1 117 ? -1.812 2.994 4.667 1.00 95.00 117 ASN A CA 1
ATOM 945 C C . ASN A 1 117 ? -2.803 1.841 4.871 1.00 95.00 117 ASN A C 1
ATOM 947 O O . ASN A 1 117 ? -3.340 1.699 5.967 1.00 95.00 117 ASN A O 1
ATOM 951 N N . ALA A 1 118 ? -3.014 1.010 3.845 1.00 93.81 118 ALA A N 1
ATOM 952 C CA . ALA A 1 118 ? -3.868 -0.173 3.920 1.00 93.81 118 ALA A CA 1
ATOM 953 C C . ALA A 1 118 ? -3.343 -1.179 4.954 1.00 93.81 118 ALA A C 1
ATOM 955 O O . ALA A 1 118 ? -4.074 -1.530 5.873 1.00 93.81 118 ALA A O 1
ATOM 956 N N . ALA A 1 119 ? -2.045 -1.500 4.922 1.00 95.25 119 ALA A N 1
ATOM 957 C CA . ALA A 1 119 ? -1.421 -2.380 5.908 1.00 95.25 119 ALA A CA 1
ATOM 958 C C . ALA A 1 119 ? -1.486 -1.808 7.340 1.00 95.25 119 ALA A C 1
ATOM 960 O O . ALA A 1 119 ? -1.752 -2.535 8.302 1.00 95.25 119 ALA A O 1
ATOM 961 N N . ALA A 1 120 ? -1.283 -0.497 7.512 1.00 95.56 120 ALA A N 1
ATOM 962 C CA . ALA A 1 120 ? -1.439 0.160 8.811 1.00 95.56 120 ALA A CA 1
ATOM 963 C C . ALA A 1 120 ? -2.889 0.081 9.320 1.00 95.56 120 ALA A C 1
ATOM 965 O O . ALA A 1 120 ? -3.122 -0.204 10.493 1.00 95.56 120 ALA A O 1
ATOM 966 N N . ALA A 1 121 ? -3.872 0.275 8.438 1.00 93.94 121 ALA A N 1
ATOM 967 C CA . ALA A 1 121 ? -5.278 0.129 8.785 1.00 93.94 121 ALA A CA 1
ATOM 968 C C . ALA A 1 121 ? -5.637 -1.325 9.123 1.00 93.94 121 ALA A C 1
ATOM 970 O O . ALA A 1 121 ? -6.217 -1.593 10.175 1.00 93.94 121 ALA A O 1
ATOM 971 N N . GLY A 1 122 ? -5.246 -2.266 8.264 1.00 94.31 122 GLY A N 1
ATOM 972 C CA . GLY A 1 122 ? -5.509 -3.691 8.400 1.00 94.31 122 GLY A CA 1
ATOM 973 C C . GLY A 1 122 ? -4.941 -4.277 9.689 1.00 94.31 122 GLY A C 1
ATOM 974 O O . GLY A 1 122 ? -5.634 -5.002 10.399 1.00 94.31 122 GLY A O 1
ATOM 975 N N . THR A 1 123 ? -3.722 -3.890 10.072 1.00 94.56 123 THR A N 1
ATOM 976 C CA . THR A 1 123 ? -3.101 -4.337 11.333 1.00 94.56 123 THR A CA 1
ATOM 977 C C . THR A 1 123 ? -3.845 -3.843 12.575 1.00 94.56 123 THR A C 1
ATOM 979 O O . THR A 1 123 ? -4.089 -4.630 13.496 1.00 94.56 123 THR A O 1
ATOM 982 N N . VAL A 1 124 ? -4.255 -2.571 12.608 1.00 93.75 124 VAL A N 1
ATOM 983 C CA . VAL A 1 124 ? -5.032 -2.018 13.730 1.00 93.75 124 VAL A CA 1
ATOM 984 C C . VAL A 1 124 ? -6.429 -2.643 13.786 1.00 93.75 124 VAL A C 1
ATOM 986 O O . VAL A 1 124 ? -6.856 -3.094 14.851 1.00 93.75 124 VAL A O 1
ATOM 989 N N . LEU A 1 125 ? -7.120 -2.746 12.646 1.00 92.31 125 LEU A N 1
ATOM 990 C CA . LEU A 1 125 ? -8.459 -3.337 12.561 1.00 92.31 125 LEU A CA 1
ATOM 991 C C . LEU A 1 125 ? -8.457 -4.828 12.912 1.00 92.31 125 LEU A C 1
ATOM 993 O O . LEU A 1 125 ? -9.336 -5.280 13.643 1.00 92.31 125 LEU A O 1
ATOM 997 N N . ALA A 1 126 ? -7.451 -5.589 12.477 1.00 93.94 126 ALA A N 1
ATOM 998 C CA . ALA A 1 126 ? -7.318 -7.003 12.821 1.00 93.94 126 ALA A CA 1
ATOM 999 C C . ALA A 1 126 ? -7.166 -7.222 14.333 1.00 93.94 126 ALA A C 1
ATOM 1001 O O . ALA A 1 126 ? -7.655 -8.219 14.871 1.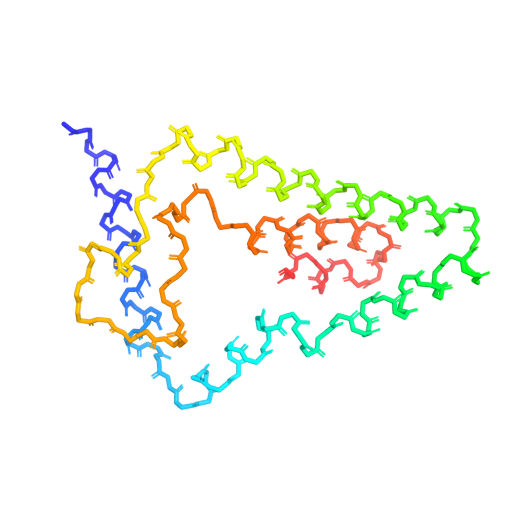00 93.94 126 ALA A O 1
ATOM 1002 N N . ARG A 1 127 ? -6.514 -6.281 15.029 1.00 91.75 127 ARG A N 1
ATOM 1003 C CA . ARG A 1 127 ? -6.357 -6.315 16.487 1.00 91.75 127 ARG A CA 1
ATOM 1004 C C . ARG A 1 127 ? -7.617 -5.854 17.221 1.00 91.75 127 ARG A C 1
ATOM 1006 O O . ARG A 1 127 ? -7.936 -6.417 18.264 1.00 91.75 127 ARG A O 1
ATOM 1013 N N . MET A 1 128 ? -8.333 -4.873 16.672 1.00 89.62 128 MET A N 1
ATOM 1014 C CA . MET A 1 128 ? -9.602 -4.379 17.216 1.00 89.62 128 MET A CA 1
ATOM 1015 C C . MET A 1 128 ? -10.745 -5.391 17.048 1.00 89.62 128 MET A C 1
ATOM 1017 O O . MET A 1 128 ? -11.580 -5.533 17.939 1.00 89.62 128 MET A O 1
ATOM 1021 N N . PHE A 1 129 ? -10.763 -6.137 15.939 1.00 89.25 129 PHE A N 1
ATOM 1022 C CA . PHE A 1 129 ? -11.805 -7.111 15.608 1.00 89.25 129 PHE A CA 1
ATOM 1023 C C . PHE A 1 129 ? -11.229 -8.529 15.425 1.00 89.25 129 PHE A C 1
ATOM 1025 O O . PHE A 1 129 ? -11.190 -9.038 14.302 1.00 89.25 129 PHE A O 1
ATOM 1032 N N . PRO A 1 130 ? -10.851 -9.235 16.514 1.00 89.00 130 PRO A N 1
ATOM 1033 C CA . PRO A 1 130 ? -10.189 -10.541 16.436 1.00 89.00 130 PRO A CA 1
ATOM 1034 C C . PRO A 1 130 ? -10.958 -11.604 15.643 1.00 89.00 130 PRO A C 1
ATOM 1036 O O . PRO A 1 130 ? -10.348 -12.453 14.994 1.00 89.00 130 PRO A O 1
ATOM 1039 N N . ARG A 1 131 ? -12.299 -11.543 15.661 1.00 92.12 131 ARG A N 1
ATOM 1040 C CA . ARG A 1 131 ? -13.170 -12.445 14.886 1.00 92.12 131 ARG A CA 1
ATOM 1041 C C . ARG A 1 131 ? -12.943 -12.331 13.374 1.00 92.12 131 ARG A C 1
ATOM 1043 O O . ARG A 1 131 ? -13.038 -13.331 12.678 1.00 92.12 131 ARG A O 1
ATOM 1050 N N . TRP A 1 132 ? -12.591 -11.142 12.890 1.00 89.88 132 TRP A N 1
ATOM 1051 C CA . TRP A 1 132 ? -12.378 -10.827 11.473 1.00 89.88 132 TRP A CA 1
ATOM 1052 C C . TRP A 1 132 ? -10.904 -10.543 11.156 1.00 89.88 132 TRP A C 1
ATOM 1054 O O . TRP A 1 132 ? -10.587 -9.969 10.117 1.00 89.88 132 TRP A O 1
ATOM 1064 N N . ARG A 1 133 ? -9.981 -10.958 12.037 1.00 90.19 133 ARG A N 1
ATOM 1065 C CA . ARG A 1 133 ? -8.554 -10.612 11.946 1.00 90.19 133 ARG A CA 1
ATOM 1066 C C . ARG A 1 133 ? -7.922 -10.944 10.600 1.00 90.19 133 ARG A C 1
ATOM 1068 O O . ARG A 1 133 ? -7.120 -10.168 10.109 1.00 90.19 133 ARG A O 1
ATOM 1075 N N . TRP A 1 134 ? -8.295 -12.072 9.998 1.00 89.31 134 TRP A N 1
ATOM 1076 C CA . TRP A 1 134 ? -7.752 -12.488 8.706 1.00 89.31 134 TRP A CA 1
ATOM 1077 C C . TRP A 1 134 ? -8.301 -11.661 7.547 1.00 89.31 134 TRP A C 1
ATOM 1079 O O . TRP A 1 134 ? -7.550 -11.354 6.633 1.00 89.31 134 TRP A O 1
ATOM 1089 N N . ALA A 1 135 ? -9.568 -11.242 7.612 1.00 89.69 135 ALA A N 1
ATOM 1090 C CA . ALA A 1 135 ? -10.140 -10.353 6.607 1.00 89.69 135 ALA A CA 1
ATOM 1091 C C . ALA A 1 135 ? -9.430 -8.991 6.619 1.00 89.69 135 ALA A C 1
ATOM 1093 O O . ALA A 1 135 ? -9.066 -8.477 5.569 1.00 89.69 135 ALA A O 1
ATOM 1094 N N . PHE A 1 136 ? -9.161 -8.444 7.808 1.00 88.25 136 PHE A N 1
ATOM 1095 C CA . PHE A 1 136 ? -8.443 -7.176 7.943 1.00 88.25 136 PHE A CA 1
ATOM 1096 C C . PHE A 1 136 ? -6.933 -7.291 7.713 1.00 88.25 136 PHE A C 1
ATOM 1098 O O . PHE A 1 136 ? -6.325 -6.329 7.269 1.00 88.25 136 PHE A O 1
ATOM 1105 N N . ALA A 1 137 ? -6.314 -8.445 7.970 1.00 82.50 137 ALA A N 1
ATOM 1106 C CA . ALA A 1 137 ? -4.893 -8.652 7.683 1.00 82.50 137 ALA A CA 1
ATOM 1107 C C . ALA A 1 137 ? -4.584 -8.746 6.177 1.00 82.50 137 ALA A C 1
ATOM 1109 O O . ALA A 1 137 ? -3.428 -8.603 5.790 1.00 82.50 137 ALA A O 1
ATOM 1110 N N . LEU A 1 138 ? -5.600 -9.016 5.352 1.00 81.38 138 LEU A N 1
ATOM 1111 C CA . LEU A 1 138 ? -5.500 -9.074 3.891 1.00 81.38 138 LEU A CA 1
ATOM 1112 C C . LEU A 1 138 ? -5.854 -7.744 3.205 1.00 81.38 138 LEU A C 1
ATOM 1114 O O . LEU A 1 138 ? -5.861 -7.690 1.976 1.00 81.38 138 LEU A O 1
ATOM 1118 N N . LEU A 1 139 ? -6.178 -6.715 3.993 1.00 79.38 139 LEU A N 1
ATOM 1119 C CA . LEU A 1 139 ? -6.489 -5.359 3.543 1.00 79.38 139 LEU A CA 1
ATOM 1120 C C . LEU A 1 139 ? -5.198 -4.615 3.176 1.00 79.38 139 LEU A C 1
ATOM 1122 O O . LEU A 1 139 ? -5.170 -4.023 2.076 1.00 79.38 139 LEU A O 1
#

pLDDT: mean 92.14, std 4.06, range [64.12, 97.44]

Mean predicted aligned error: 4.45 Å